Protein AF-A0A7J6SNG7-F1 (afdb_monomer_lite)

Sequence (167 aa):
MVFNVIRHVSQLLPRLYCVALLLLGPVPSGAVEPETAGAPAAADPVPFLIHISDIHVSQFNNITINKLSAFCRDFLPRVKDHGLVATVLGGDLVDSNVAAWSGQYPGPIAEEWAKLSHVLLTECAPHSPILTVRGNHDSFAVAGYDDEKNHFYRDMVEQVSSCSTSL

Organism: Perkinsus olseni (NCBI:txid32597)

pLDDT: mean 76.29, std 20.44, range [33.53, 98.19]

Structure (mmCIF, N/CA/C/O backbone):
data_AF-A0A7J6SNG7-F1
#
_entry.id   AF-A0A7J6SNG7-F1
#
loop_
_atom_site.group_PDB
_atom_site.id
_atom_site.type_symbol
_atom_site.label_atom_id
_atom_site.label_alt_id
_atom_site.lab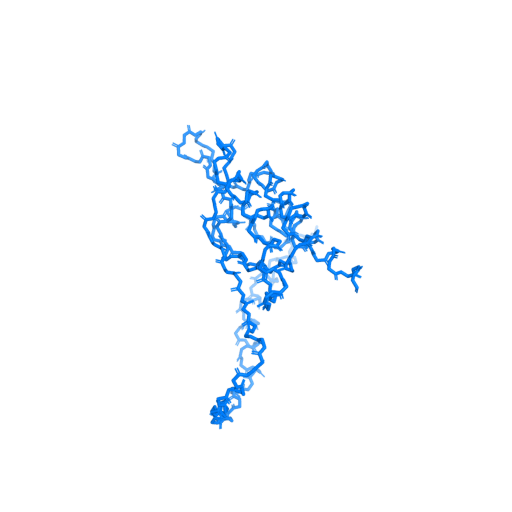el_comp_id
_atom_site.label_asym_id
_atom_site.label_entity_id
_atom_site.label_seq_id
_atom_site.pdbx_PDB_ins_code
_atom_site.Cartn_x
_atom_site.Cartn_y
_atom_site.Cartn_z
_atom_site.occupancy
_atom_site.B_iso_or_equiv
_atom_site.auth_seq_id
_atom_site.auth_comp_id
_atom_site.auth_asym_id
_atom_site.auth_atom_id
_atom_site.pdbx_PDB_model_num
ATOM 1 N N . MET A 1 1 ? 22.468 -35.936 -25.218 1.00 46.72 1 MET A N 1
ATOM 2 C CA . MET A 1 1 ? 21.239 -36.762 -25.246 1.00 46.72 1 MET A CA 1
ATOM 3 C C . MET A 1 1 ? 20.257 -36.305 -24.147 1.00 46.72 1 MET A C 1
ATOM 5 O O . MET A 1 1 ? 19.800 -37.116 -23.365 1.00 46.72 1 MET A O 1
ATOM 9 N N . VAL A 1 2 ? 19.954 -34.996 -24.057 1.00 44.12 2 VAL A N 1
ATOM 10 C CA . VAL A 1 2 ? 19.117 -34.392 -22.978 1.00 44.12 2 VAL A CA 1
ATOM 11 C C . VAL A 1 2 ? 18.048 -33.430 -23.545 1.00 44.12 2 VAL A C 1
ATOM 13 O O . VAL A 1 2 ? 17.255 -32.852 -22.819 1.00 44.12 2 VAL A O 1
ATOM 16 N N . PHE A 1 3 ? 17.952 -33.300 -24.874 1.00 35.03 3 PHE A N 1
ATOM 17 C CA . PHE A 1 3 ? 17.030 -32.364 -25.538 1.00 35.03 3 PHE A CA 1
ATOM 18 C C . PHE A 1 3 ? 15.677 -32.970 -25.958 1.00 35.03 3 PHE A C 1
ATOM 20 O O . PHE A 1 3 ? 14.852 -32.262 -26.526 1.00 35.03 3 PHE A O 1
ATOM 27 N N . ASN A 1 4 ? 15.414 -34.252 -25.670 1.00 39.28 4 ASN A N 1
ATOM 28 C CA . ASN A 1 4 ? 14.203 -34.942 -26.148 1.00 39.28 4 ASN A CA 1
ATOM 29 C C . ASN A 1 4 ? 13.146 -35.254 -25.073 1.00 39.28 4 ASN A C 1
ATOM 31 O O . ASN A 1 4 ? 12.074 -35.737 -25.417 1.00 39.28 4 ASN A O 1
ATOM 35 N N . VAL A 1 5 ? 13.395 -34.946 -23.794 1.00 43.78 5 VAL A N 1
ATOM 36 C CA . VAL A 1 5 ? 12.432 -35.232 -22.705 1.00 43.78 5 VAL A CA 1
ATOM 37 C C . VAL A 1 5 ? 11.529 -34.028 -22.392 1.00 43.78 5 VAL A C 1
ATOM 39 O O . VAL A 1 5 ? 10.382 -34.196 -21.991 1.00 43.78 5 VAL A O 1
ATOM 42 N N . ILE A 1 6 ? 11.976 -32.799 -22.668 1.00 40.69 6 ILE A N 1
ATOM 43 C CA . ILE A 1 6 ? 11.237 -31.577 -22.291 1.00 40.69 6 ILE A CA 1
ATOM 44 C C . ILE A 1 6 ? 10.071 -31.277 -23.255 1.00 40.69 6 ILE A C 1
ATOM 46 O O . ILE A 1 6 ? 9.076 -30.664 -22.872 1.00 40.69 6 ILE A O 1
ATOM 50 N N . ARG A 1 7 ? 10.112 -31.785 -24.495 1.00 37.19 7 ARG A N 1
ATOM 51 C CA . ARG A 1 7 ? 9.063 -31.513 -25.495 1.00 37.19 7 ARG A CA 1
ATOM 52 C C . ARG A 1 7 ? 7.767 -32.311 -25.281 1.00 37.19 7 ARG A C 1
ATOM 54 O O . ARG A 1 7 ? 6.749 -31.945 -25.854 1.00 37.19 7 ARG A O 1
ATOM 61 N N . HIS A 1 8 ? 7.782 -33.363 -24.456 1.00 36.69 8 HIS A N 1
ATOM 62 C CA . HIS A 1 8 ? 6.597 -34.193 -24.175 1.00 36.69 8 HIS A CA 1
ATOM 63 C C . HIS A 1 8 ? 5.789 -33.751 -22.943 1.00 36.69 8 HIS A C 1
ATOM 65 O O . HIS A 1 8 ? 4.607 -34.071 -22.851 1.00 36.69 8 HIS A O 1
ATOM 71 N N . VAL A 1 9 ? 6.364 -32.963 -22.029 1.00 42.00 9 VAL A N 1
ATOM 72 C CA . VAL A 1 9 ? 5.638 -32.479 -20.834 1.00 42.00 9 VAL A CA 1
ATOM 73 C C . VAL A 1 9 ? 4.766 -31.250 -21.159 1.00 42.00 9 VAL A C 1
ATOM 75 O O . VAL A 1 9 ? 3.709 -31.047 -20.565 1.00 42.00 9 VAL A O 1
ATOM 78 N N . SER A 1 10 ? 5.130 -30.483 -22.194 1.00 43.75 10 SER A N 1
ATOM 79 C CA . SER A 1 10 ? 4.450 -29.242 -22.603 1.00 43.75 10 SER A CA 1
ATOM 80 C C . SER A 1 10 ? 3.105 -29.426 -23.330 1.00 43.75 10 SER A C 1
ATOM 82 O O . SER A 1 10 ? 2.428 -28.433 -23.586 1.00 43.75 10 SER A O 1
ATOM 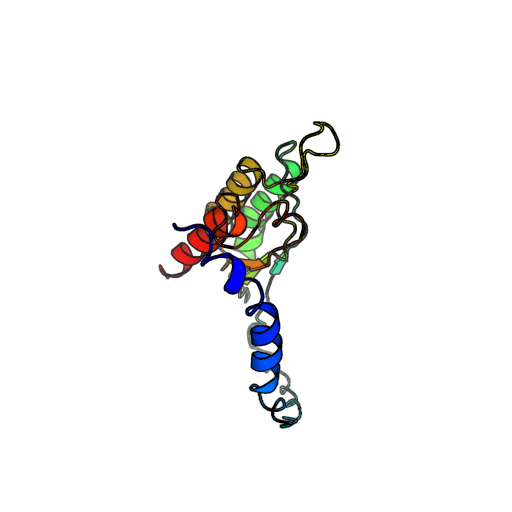84 N N . GLN A 1 11 ? 2.693 -30.652 -23.672 1.00 45.62 11 GLN A N 1
ATOM 85 C CA . GLN A 1 11 ? 1.393 -30.917 -24.321 1.00 45.62 11 GLN A CA 1
ATOM 86 C C . GLN A 1 11 ? 0.363 -31.588 -23.396 1.00 45.62 11 GLN A C 1
ATOM 88 O O . GLN A 1 11 ? -0.800 -31.727 -23.774 1.00 45.62 11 GLN A O 1
ATOM 93 N N . LEU A 1 12 ? 0.755 -31.969 -22.175 1.00 42.06 12 LEU A N 1
ATOM 94 C CA . LEU A 1 12 ? -0.127 -32.634 -21.205 1.00 42.06 12 LEU A CA 1
ATOM 95 C C . LEU A 1 12 ? -0.710 -31.680 -20.150 1.00 42.06 12 LEU A C 1
ATOM 97 O O . LEU A 1 12 ? -1.783 -31.947 -19.611 1.00 42.06 12 LEU A O 1
ATOM 101 N N . LEU A 1 13 ? -0.070 -30.535 -19.907 1.00 43.53 13 LEU A N 1
ATOM 102 C CA . LEU A 1 13 ? -0.515 -29.556 -18.908 1.00 43.53 13 LEU A CA 1
ATOM 103 C C . LEU A 1 13 ? -1.847 -28.835 -19.224 1.00 43.53 13 LEU A C 1
ATOM 105 O O . LEU A 1 13 ? -2.637 -28.682 -18.292 1.00 43.53 13 LEU A O 1
ATOM 109 N N . PRO A 1 14 ? -2.207 -28.475 -20.478 1.00 41.53 14 PRO A N 1
ATOM 110 C CA . PRO A 1 14 ? -3.507 -27.839 -20.725 1.00 41.53 14 PRO A CA 1
ATOM 111 C C . PRO A 1 14 ? -4.687 -28.826 -20.674 1.00 41.53 14 PRO A C 1
ATOM 113 O O . PRO A 1 14 ? -5.834 -28.403 -20.552 1.00 41.53 14 PRO A O 1
ATOM 116 N N . ARG A 1 15 ? -4.437 -30.145 -20.723 1.00 43.03 15 ARG A N 1
ATOM 117 C CA . ARG A 1 15 ? -5.489 -31.170 -20.582 1.00 43.03 15 ARG A CA 1
ATOM 118 C C . ARG A 1 15 ? -5.767 -31.548 -19.128 1.00 43.03 15 ARG A C 1
ATOM 120 O O . ARG A 1 15 ? -6.906 -31.868 -18.807 1.00 43.03 15 ARG A O 1
ATOM 127 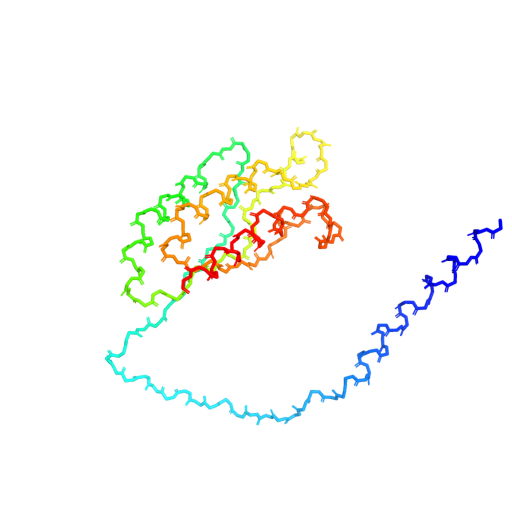N N . LEU A 1 16 ? -4.777 -31.445 -18.242 1.00 41.47 16 LEU A N 1
ATOM 128 C CA . LEU A 1 16 ? -4.969 -31.678 -16.806 1.00 41.47 16 LEU A CA 1
ATOM 129 C C . LEU A 1 16 ? -5.781 -30.563 -16.127 1.00 41.47 16 LEU A C 1
ATOM 131 O O . LEU A 1 16 ? -6.541 -30.850 -15.205 1.00 41.47 16 LEU A O 1
ATOM 135 N N . TYR A 1 17 ? -5.722 -29.327 -16.635 1.00 39.66 17 TYR A N 1
ATOM 136 C CA . TYR A 1 17 ? -6.521 -28.216 -16.100 1.00 39.66 17 TYR A CA 1
ATOM 137 C C . TYR A 1 17 ? -8.026 -28.348 -16.400 1.00 39.66 17 TYR A C 1
ATOM 139 O O . TYR A 1 17 ? -8.855 -27.975 -15.575 1.00 39.66 17 TYR A O 1
ATOM 147 N N . CYS A 1 18 ? -8.403 -28.957 -17.532 1.00 37.66 18 CYS A N 1
ATOM 148 C CA . CYS A 1 18 ? -9.814 -29.250 -17.824 1.00 37.66 18 CYS A CA 1
ATOM 149 C C . CYS A 1 18 ? -10.361 -30.439 -17.017 1.00 37.66 18 CYS A C 1
ATOM 151 O O . CYS A 1 18 ? -11.557 -30.488 -16.748 1.00 37.66 18 CYS A O 1
ATOM 153 N N . VAL A 1 19 ? -9.515 -31.389 -16.606 1.00 44.75 19 VAL A N 1
ATOM 154 C CA . VAL A 1 19 ? -9.966 -32.558 -15.829 1.00 44.75 19 VAL A CA 1
ATOM 155 C C . VAL A 1 19 ? -10.101 -32.228 -14.338 1.00 44.75 19 VAL A C 1
ATOM 157 O O . VAL A 1 19 ? -10.996 -32.754 -13.683 1.00 44.75 19 VAL A O 1
ATOM 160 N N . ALA A 1 20 ? -9.304 -31.299 -13.804 1.00 41.41 20 ALA A N 1
ATOM 161 C CA . ALA A 1 20 ? -9.445 -30.860 -12.413 1.00 41.41 20 ALA A CA 1
ATOM 162 C C . ALA A 1 20 ? -10.752 -30.080 -12.151 1.00 41.41 20 ALA A C 1
ATOM 164 O O . ALA A 1 20 ? -11.317 -30.201 -11.068 1.00 41.41 20 ALA A O 1
ATOM 165 N N . LEU A 1 21 ? -11.292 -29.365 -13.151 1.00 42.53 21 LEU A N 1
ATOM 166 C CA . LEU A 1 21 ? -12.610 -28.718 -13.047 1.00 42.53 21 LEU A CA 1
ATOM 167 C C . LEU A 1 21 ? -13.792 -29.703 -13.140 1.00 42.53 21 LEU A C 1
ATOM 169 O O . LEU A 1 21 ? -14.896 -29.358 -12.738 1.00 42.53 21 LEU A O 1
ATOM 173 N N . LEU A 1 22 ? -13.569 -30.915 -13.660 1.00 48.34 22 LEU A N 1
ATOM 174 C CA . LEU A 1 22 ? -14.586 -31.972 -13.767 1.00 48.34 22 LEU A CA 1
ATOM 175 C C . LEU A 1 22 ? -14.615 -32.912 -12.550 1.00 48.34 22 LEU A C 1
ATOM 177 O O . LEU A 1 22 ? -15.569 -33.670 -12.395 1.00 48.34 22 LEU A O 1
ATOM 181 N N . LEU A 1 23 ? -13.584 -32.879 -11.699 1.00 48.25 23 LEU A N 1
ATOM 182 C CA . LEU A 1 23 ? -13.517 -33.654 -10.451 1.00 48.25 23 LEU A CA 1
ATOM 183 C C . LEU A 1 23 ? -13.974 -32.860 -9.222 1.00 48.25 23 LEU A C 1
ATOM 185 O O . LEU A 1 23 ? -14.223 -33.449 -8.170 1.00 48.25 23 LEU A O 1
ATOM 189 N N . LEU A 1 24 ? -14.141 -31.544 -9.357 1.00 50.25 24 LEU A N 1
ATOM 190 C CA . LEU A 1 24 ? -14.990 -30.778 -8.459 1.00 50.25 24 LEU A CA 1
ATOM 191 C C . LEU A 1 24 ? -16.429 -31.096 -8.863 1.00 50.25 24 LEU A C 1
ATOM 193 O O . LEU A 1 24 ? -16.921 -30.619 -9.883 1.00 50.25 24 LEU A O 1
ATOM 197 N N . GLY A 1 25 ? -17.084 -31.969 -8.096 1.00 52.50 25 GLY A N 1
ATOM 198 C CA . GLY A 1 25 ? -18.522 -32.183 -8.230 1.00 52.50 25 GLY A CA 1
ATOM 199 C C . GLY A 1 25 ? -19.278 -30.844 -8.215 1.00 52.50 25 GLY A C 1
ATOM 200 O O . GLY A 1 25 ? -18.730 -29.838 -7.755 1.00 52.50 25 GLY A O 1
ATOM 201 N N . PRO A 1 26 ? -20.521 -30.805 -8.730 1.00 65.88 26 PRO A N 1
ATOM 202 C CA . PRO A 1 26 ? -21.324 -29.586 -8.733 1.00 65.88 26 PRO A CA 1
ATOM 203 C C . PRO A 1 26 ? -21.275 -28.921 -7.356 1.00 65.88 26 PRO A C 1
ATOM 205 O O . PRO A 1 26 ? -21.366 -29.615 -6.340 1.00 65.88 26 PRO A O 1
ATOM 208 N N . VAL A 1 27 ? -21.119 -27.589 -7.337 1.00 63.06 27 VAL A N 1
ATOM 209 C CA . VAL A 1 27 ? -21.272 -26.773 -6.124 1.00 63.06 27 VAL A CA 1
ATOM 210 C C . VAL A 1 27 ? -22.509 -27.300 -5.399 1.00 63.06 27 VAL A C 1
ATOM 212 O O . VAL A 1 27 ? -23.566 -27.362 -6.037 1.00 63.06 27 VAL A O 1
ATOM 215 N N . PRO A 1 28 ? -22.400 -27.763 -4.138 1.00 60.97 28 PRO A N 1
ATOM 216 C CA . PRO A 1 28 ? -23.550 -28.304 -3.438 1.00 60.97 28 PRO A CA 1
ATOM 217 C C . PRO A 1 28 ? -24.661 -27.261 -3.510 1.00 60.97 28 PRO A C 1
ATOM 219 O O . PRO A 1 28 ? -24.480 -26.133 -3.057 1.00 60.97 28 PRO A O 1
ATOM 222 N N . SER A 1 29 ? -25.801 -27.623 -4.106 1.00 55.88 29 SER A N 1
ATOM 223 C CA . SER A 1 29 ? -26.953 -26.727 -4.270 1.00 55.88 29 SER A CA 1
ATOM 224 C C . SER A 1 29 ? -27.695 -26.510 -2.948 1.00 55.88 29 SER A C 1
ATOM 226 O O . SER A 1 29 ? -28.919 -26.365 -2.923 1.00 55.88 29 SER A O 1
ATOM 228 N N . GLY A 1 30 ? -26.962 -26.519 -1.834 1.00 55.75 30 GLY A N 1
ATOM 229 C CA . GLY A 1 30 ? -27.436 -25.998 -0.573 1.00 55.75 30 GLY A CA 1
ATOM 230 C C . GLY A 1 30 ? -27.615 -24.503 -0.756 1.00 55.75 30 GLY A C 1
ATOM 231 O O . GLY A 1 30 ? -26.717 -23.727 -0.450 1.00 55.75 30 GLY A O 1
ATOM 232 N N . ALA A 1 31 ? -28.771 -24.113 -1.288 1.00 52.53 31 ALA A N 1
ATOM 233 C CA . ALA A 1 31 ? -29.345 -22.817 -1.014 1.00 52.53 31 ALA A CA 1
ATOM 234 C C . ALA A 1 31 ? -29.528 -22.764 0.506 1.00 52.53 31 ALA A C 1
ATOM 236 O O . ALA A 1 31 ? -30.551 -23.174 1.048 1.00 52.53 31 ALA A O 1
ATOM 237 N N . VAL A 1 32 ? -28.473 -22.360 1.208 1.00 62.91 32 VAL A N 1
ATOM 238 C CA . VAL A 1 32 ? -28.639 -21.761 2.518 1.00 62.91 32 VAL A CA 1
ATOM 239 C C . VAL A 1 32 ? -29.308 -20.440 2.186 1.00 62.91 32 VAL A C 1
ATOM 241 O O . VAL A 1 32 ? -28.668 -19.536 1.648 1.00 62.91 32 VAL A O 1
ATOM 244 N N . GLU A 1 33 ? -30.628 -20.393 2.371 1.00 60.88 33 GLU A N 1
ATOM 245 C CA . GLU A 1 33 ? -31.364 -19.133 2.406 1.00 60.88 33 GLU A CA 1
ATOM 246 C C . GLU A 1 33 ? -30.541 -18.181 3.281 1.00 60.88 33 GLU A C 1
ATOM 248 O O . GLU A 1 33 ? -30.168 -18.584 4.389 1.00 60.88 33 GLU A O 1
ATOM 253 N N . PRO A 1 34 ? -30.161 -16.989 2.788 1.00 67.75 34 PRO A N 1
ATOM 254 C CA . PRO A 1 34 ? -29.383 -16.070 3.594 1.00 67.75 34 PRO A CA 1
ATOM 255 C C . PRO A 1 34 ? -30.187 -15.814 4.862 1.00 67.75 34 PRO A C 1
ATOM 257 O O . PRO A 1 34 ? -31.286 -15.260 4.796 1.00 67.75 34 PRO A O 1
ATOM 260 N N . GLU A 1 35 ? -29.670 -16.257 6.010 1.00 67.00 35 GLU A N 1
ATOM 261 C CA . GLU A 1 35 ? -30.246 -15.859 7.283 1.00 67.00 35 GLU A CA 1
ATOM 262 C C . GLU A 1 35 ? -30.272 -14.336 7.268 1.00 67.00 35 GLU A C 1
ATOM 264 O O . GLU A 1 35 ? -29.240 -13.675 7.116 1.00 67.00 35 GLU A O 1
ATOM 269 N N . THR A 1 36 ? -31.472 -13.769 7.359 1.00 63.47 36 THR A N 1
ATOM 270 C CA . THR A 1 36 ? -31.625 -12.342 7.584 1.00 63.47 36 THR A CA 1
ATOM 271 C C . THR A 1 36 ? -30.942 -12.052 8.905 1.00 63.47 36 THR A C 1
ATOM 273 O O . THR A 1 36 ? -31.489 -12.373 9.961 1.00 63.47 36 THR A O 1
ATOM 276 N N . ALA A 1 37 ? -29.733 -11.496 8.836 1.00 66.75 37 ALA A N 1
ATOM 277 C CA . ALA A 1 37 ? -29.027 -11.017 10.005 1.00 66.75 37 ALA A CA 1
ATOM 278 C C . ALA A 1 37 ? -29.989 -10.090 10.757 1.00 66.75 37 ALA A C 1
ATOM 280 O O . ALA A 1 37 ? -30.432 -9.071 10.218 1.0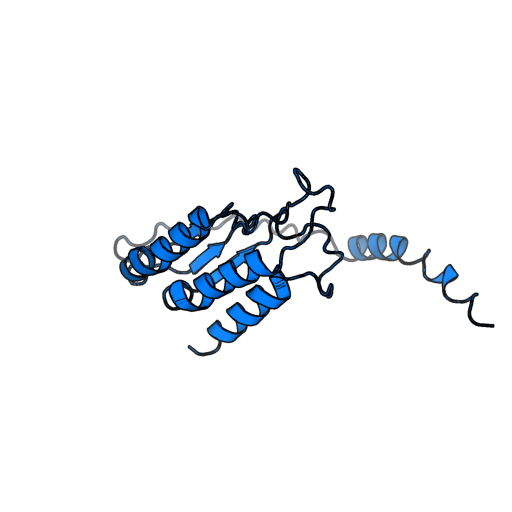0 66.75 37 ALA A O 1
ATOM 281 N N . GLY A 1 38 ? -30.396 -10.502 11.960 1.00 64.81 38 GLY A N 1
ATOM 282 C CA . GLY A 1 38 ? -31.250 -9.687 12.811 1.00 64.81 38 GLY A CA 1
ATOM 283 C C . GLY A 1 38 ? -30.604 -8.319 13.014 1.00 64.81 38 GLY A C 1
ATOM 284 O O . GLY A 1 38 ? -29.377 -8.213 13.063 1.00 64.81 38 GLY A O 1
ATOM 285 N N . ALA A 1 39 ? -31.418 -7.266 13.097 1.00 65.69 39 ALA A N 1
ATOM 286 C CA . ALA A 1 39 ? -30.896 -5.928 13.337 1.00 65.69 39 ALA A CA 1
ATOM 287 C C . ALA A 1 39 ? -30.038 -5.933 14.620 1.00 65.69 39 ALA A C 1
ATOM 289 O O . ALA A 1 39 ? -30.500 -6.452 15.643 1.00 65.69 39 ALA A O 1
ATOM 290 N N . PRO A 1 40 ? -28.807 -5.393 14.582 1.00 64.00 40 PRO A N 1
ATOM 291 C CA . PRO A 1 40 ? -27.953 -5.353 15.761 1.00 64.00 40 PRO A CA 1
ATOM 292 C C . PRO A 1 40 ? -28.613 -4.524 16.870 1.00 64.00 40 PRO A C 1
ATOM 294 O O . PRO A 1 40 ? -29.360 -3.577 16.602 1.00 64.00 40 PRO A O 1
ATOM 297 N N . ALA A 1 41 ? -28.346 -4.878 18.129 1.00 62.41 41 ALA A N 1
ATOM 298 C CA . ALA A 1 41 ? -28.796 -4.091 19.270 1.00 62.41 41 ALA A CA 1
ATOM 299 C C . ALA A 1 41 ? -28.178 -2.682 19.203 1.00 62.41 41 ALA A C 1
ATOM 301 O O . ALA A 1 41 ? -27.000 -2.524 18.897 1.00 62.41 41 ALA A O 1
ATOM 302 N N . ALA A 1 42 ? -28.967 -1.647 19.504 1.00 62.97 42 ALA A N 1
ATOM 303 C CA . ALA A 1 42 ? -28.629 -0.238 19.258 1.00 62.97 42 ALA A CA 1
ATOM 304 C C . ALA A 1 42 ? -27.398 0.318 20.016 1.00 62.97 42 ALA A C 1
ATOM 306 O O . ALA A 1 42 ? -27.095 1.501 19.879 1.00 62.97 42 ALA A O 1
ATOM 307 N N . ALA A 1 43 ? -26.723 -0.491 20.838 1.00 65.81 43 ALA A N 1
ATOM 308 C CA . ALA A 1 43 ? -25.657 -0.064 21.742 1.00 65.81 43 ALA A CA 1
ATOM 309 C C . ALA A 1 43 ? -24.271 -0.660 21.430 1.00 65.81 43 ALA A C 1
ATOM 311 O O . ALA A 1 43 ? -23.300 -0.249 22.065 1.00 65.81 43 ALA A O 1
ATOM 312 N N . ASP A 1 44 ? -24.156 -1.592 20.479 1.00 70.50 44 ASP A N 1
ATOM 313 C CA . ASP A 1 44 ? -22.862 -2.196 20.156 1.00 70.50 44 ASP A CA 1
ATOM 314 C C . ASP A 1 44 ? -22.028 -1.277 19.240 1.00 70.50 44 ASP A C 1
ATOM 316 O O . ASP A 1 44 ? -22.583 -0.637 18.337 1.00 70.50 44 ASP A O 1
ATOM 320 N N . PRO A 1 45 ? -20.695 -1.195 19.431 1.00 71.25 45 PRO A N 1
ATOM 321 C CA . PRO A 1 45 ? -19.811 -0.505 18.498 1.00 71.25 45 PRO A CA 1
ATOM 322 C C . PRO A 1 45 ? -19.986 -1.072 17.088 1.00 71.25 45 PRO A C 1
ATOM 324 O O . PRO A 1 45 ? -19.884 -2.281 16.889 1.00 71.25 45 PRO A O 1
ATOM 327 N N . VAL A 1 46 ? -20.235 -0.205 16.104 1.00 85.94 46 VAL A N 1
ATOM 328 C CA . VAL A 1 46 ? -20.366 -0.623 14.705 1.00 85.94 46 VAL A CA 1
ATOM 329 C C . VAL A 1 46 ? -18.963 -0.863 14.146 1.00 85.94 46 VAL A C 1
ATOM 331 O O . VAL A 1 46 ? -18.212 0.105 13.994 1.00 85.94 46 VAL A O 1
ATOM 334 N N . PRO A 1 47 ? -18.578 -2.114 13.836 1.00 90.00 47 PRO A N 1
ATOM 335 C CA . PRO A 1 47 ? -17.288 -2.372 13.226 1.00 90.00 47 PRO A CA 1
ATOM 336 C C . PRO A 1 47 ? -17.264 -1.775 11.820 1.00 90.00 47 PRO A C 1
ATOM 338 O O . PRO A 1 47 ? -18.215 -1.932 11.050 1.00 90.00 47 PRO A O 1
ATOM 341 N N . PHE A 1 48 ? -16.167 -1.120 11.461 1.00 93.56 48 PHE A N 1
ATOM 342 C CA . PHE A 1 48 ? -15.979 -0.594 10.116 1.00 93.56 48 PHE A CA 1
ATOM 343 C C . PHE A 1 48 ? -14.585 -0.894 9.577 1.00 93.56 48 PHE A C 1
ATOM 345 O O . PHE A 1 48 ? -13.617 -1.098 10.309 1.00 93.56 48 PHE A O 1
ATOM 352 N N . LEU A 1 49 ? -14.503 -0.916 8.253 1.00 95.62 49 LEU A N 1
ATOM 353 C CA . LEU A 1 49 ? -13.272 -1.044 7.491 1.00 95.62 49 LEU A CA 1
ATOM 354 C C . LEU A 1 49 ? -13.055 0.270 6.751 1.00 95.62 49 LEU A C 1
ATOM 356 O O . LEU A 1 49 ? -14.013 0.877 6.266 1.00 95.62 49 LEU A O 1
ATOM 360 N N . ILE A 1 50 ? -11.805 0.695 6.629 1.00 97.25 50 ILE A N 1
ATOM 361 C CA . ILE A 1 50 ? -11.447 1.785 5.721 1.00 97.25 50 ILE A CA 1
ATOM 362 C C . ILE A 1 50 ? -10.935 1.155 4.436 1.00 97.25 50 ILE A C 1
ATOM 364 O O . ILE A 1 50 ? -10.065 0.297 4.494 1.00 97.25 50 ILE A O 1
ATOM 368 N N . HIS A 1 51 ? -11.446 1.580 3.285 1.00 96.75 51 HIS A N 1
ATOM 369 C CA . HIS A 1 51 ? -10.962 1.131 1.983 1.00 96.75 51 HIS A CA 1
ATOM 370 C C . HIS A 1 51 ? -10.297 2.294 1.243 1.00 96.75 51 HIS A C 1
ATOM 372 O O . HIS A 1 51 ? -10.912 3.347 1.069 1.00 96.75 51 HIS A O 1
ATOM 378 N N . ILE A 1 52 ? -9.046 2.101 0.828 1.00 95.94 52 ILE A N 1
ATOM 379 C CA . ILE A 1 52 ? -8.239 3.067 0.076 1.00 95.94 52 ILE A CA 1
ATOM 380 C C . ILE A 1 52 ? -7.758 2.365 -1.189 1.00 95.94 52 ILE A C 1
ATOM 382 O O . ILE A 1 52 ? -7.260 1.251 -1.112 1.00 95.94 52 ILE A O 1
ATOM 386 N N . SER A 1 53 ? -7.885 3.003 -2.343 1.00 95.88 53 SER A N 1
ATOM 387 C CA . SER A 1 53 ? -7.474 2.447 -3.636 1.00 95.88 53 SER A CA 1
ATOM 388 C C . SER A 1 53 ? -6.869 3.552 -4.493 1.00 95.88 53 SER A C 1
ATOM 390 O O . SER A 1 53 ? -7.032 4.731 -4.156 1.00 95.88 53 SER A O 1
ATOM 392 N N . ASP A 1 54 ? -6.174 3.174 -5.566 1.00 95.25 54 ASP A N 1
ATOM 393 C CA . ASP A 1 54 ? -5.702 4.094 -6.609 1.00 95.25 54 ASP A CA 1
ATOM 394 C C . ASP A 1 54 ? -4.815 5.210 -6.028 1.00 95.25 54 ASP A C 1
ATOM 396 O O . ASP A 1 54 ? -4.937 6.395 -6.354 1.00 95.25 54 ASP A O 1
ATOM 400 N N . ILE A 1 55 ? -3.931 4.836 -5.093 1.00 95.44 55 ILE A N 1
ATOM 401 C CA . ILE A 1 55 ? -3.024 5.783 -4.432 1.00 95.44 55 ILE A CA 1
ATOM 402 C C . ILE A 1 55 ? -2.015 6.327 -5.439 1.00 95.44 55 ILE A C 1
ATOM 404 O O . ILE A 1 55 ? -1.654 7.500 -5.330 1.00 95.44 55 ILE A O 1
ATOM 408 N N . HIS A 1 56 ? -1.570 5.505 -6.397 1.00 94.50 56 HIS A N 1
ATOM 409 C CA . HIS A 1 56 ? -0.607 5.902 -7.424 1.00 94.50 56 HIS A CA 1
ATOM 410 C C . HIS A 1 56 ? 0.617 6.620 -6.828 1.00 94.50 56 HIS A C 1
ATOM 412 O O . HIS A 1 56 ? 0.872 7.813 -7.034 1.00 94.50 56 HIS A O 1
ATOM 418 N N . VAL A 1 57 ? 1.372 5.901 -5.993 1.00 94.25 57 VAL A N 1
ATOM 419 C CA . VAL A 1 57 ? 2.683 6.361 -5.528 1.00 94.25 57 VAL A CA 1
ATOM 420 C C . VAL A 1 57 ? 3.620 6.430 -6.726 1.00 94.25 57 VAL A C 1
ATOM 422 O O . VAL A 1 57 ? 3.845 5.439 -7.414 1.00 94.25 57 VAL A O 1
ATOM 425 N N . SER A 1 58 ? 4.178 7.618 -6.936 1.00 90.69 58 SER A N 1
ATOM 426 C CA . SER A 1 58 ? 5.004 7.940 -8.091 1.00 90.69 58 SER A CA 1
ATOM 427 C C . SER A 1 58 ? 6.452 8.188 -7.677 1.00 90.69 58 SER A C 1
ATOM 429 O O . SER A 1 58 ? 6.726 8.827 -6.656 1.00 90.69 58 SER A O 1
ATOM 431 N N . GLN A 1 59 ? 7.417 7.769 -8.493 1.00 88.94 59 GLN A N 1
ATOM 432 C CA . GLN A 1 59 ? 8.810 8.200 -8.317 1.00 88.94 59 GLN A CA 1
ATOM 433 C C . GLN A 1 59 ? 8.992 9.695 -8.631 1.00 88.94 59 GLN A C 1
ATOM 435 O O . GLN A 1 59 ? 9.887 10.342 -8.092 1.00 88.94 59 GLN A O 1
ATOM 440 N N . PHE A 1 60 ? 8.123 10.265 -9.474 1.00 88.06 60 PHE A N 1
ATOM 441 C CA . PHE A 1 60 ? 8.282 11.621 -10.005 1.00 88.06 60 PHE A CA 1
ATOM 442 C C . PHE A 1 60 ? 7.785 12.721 -9.068 1.00 88.06 60 PHE A C 1
ATOM 444 O O . PHE A 1 60 ? 8.166 13.881 -9.221 1.00 88.06 60 PHE A O 1
ATOM 451 N N . ASN A 1 61 ? 6.907 12.392 -8.120 1.00 88.88 61 ASN A N 1
ATOM 452 C CA . ASN A 1 61 ? 6.404 13.348 -7.144 1.00 88.88 61 ASN A CA 1
ATOM 453 C C . ASN A 1 61 ? 5.970 12.645 -5.853 1.00 88.88 61 ASN A C 1
ATOM 455 O O . ASN A 1 61 ? 5.590 11.481 -5.864 1.00 88.88 61 ASN A O 1
ATOM 459 N N . ASN A 1 62 ? 5.968 13.389 -4.746 1.00 95.12 62 ASN A N 1
ATOM 460 C CA . ASN A 1 62 ? 5.629 12.851 -3.428 1.00 95.12 62 ASN A CA 1
ATOM 461 C C . ASN A 1 62 ? 4.215 13.247 -2.957 1.00 95.12 62 ASN A C 1
ATOM 463 O O . ASN A 1 62 ? 3.919 13.166 -1.767 1.00 95.12 62 ASN A O 1
ATOM 467 N N . ILE A 1 63 ? 3.333 13.726 -3.841 1.00 95.50 63 ILE A N 1
ATOM 468 C CA . ILE A 1 63 ? 2.037 14.285 -3.418 1.00 95.50 63 ILE A CA 1
ATOM 469 C C . ILE A 1 63 ? 1.153 13.202 -2.795 1.00 95.50 63 ILE A C 1
ATOM 471 O O . ILE A 1 63 ? 0.597 13.411 -1.717 1.00 95.50 63 ILE A O 1
ATOM 475 N N . THR A 1 64 ? 1.011 12.059 -3.464 1.00 95.69 64 THR A N 1
ATOM 476 C CA . THR A 1 64 ? 0.130 10.965 -3.029 1.00 95.69 64 THR A CA 1
ATOM 477 C C . THR A 1 64 ? 0.662 10.292 -1.771 1.00 95.69 64 THR A C 1
ATOM 479 O O . THR A 1 64 ? -0.076 10.157 -0.794 1.00 95.69 64 THR A O 1
ATOM 482 N N . ILE A 1 65 ? 1.965 9.998 -1.725 1.00 97.31 65 ILE A N 1
ATOM 483 C CA . ILE A 1 65 ? 2.594 9.404 -0.539 1.00 97.31 65 ILE A CA 1
ATOM 484 C C . ILE A 1 65 ? 2.533 10.329 0.687 1.00 97.31 65 ILE A C 1
ATOM 486 O O . ILE A 1 65 ? 2.238 9.865 1.784 1.00 97.31 65 ILE A O 1
ATOM 490 N N . ASN A 1 66 ? 2.698 11.647 0.519 1.00 98.06 66 ASN A N 1
ATOM 491 C CA . ASN A 1 66 ? 2.564 12.596 1.629 1.00 98.06 66 ASN A CA 1
ATOM 492 C C . ASN A 1 66 ? 1.124 12.672 2.157 1.00 98.06 66 ASN A C 1
ATOM 494 O O . ASN A 1 66 ? 0.918 12.837 3.358 1.00 98.06 66 ASN A O 1
ATOM 498 N N . LYS A 1 67 ? 0.122 12.545 1.278 1.00 97.62 67 LYS A N 1
ATOM 499 C CA . LYS A 1 67 ? -1.290 12.484 1.686 1.00 97.62 67 LYS A CA 1
ATOM 500 C C . LYS A 1 67 ? -1.608 11.193 2.432 1.00 97.62 67 LYS A C 1
ATOM 502 O O . LYS A 1 67 ? -2.297 11.258 3.445 1.00 97.62 67 LYS A O 1
ATOM 507 N N . LEU A 1 68 ? -1.091 10.053 1.968 1.00 97.75 68 LEU A N 1
ATOM 508 C CA . LEU A 1 68 ? -1.216 8.780 2.682 1.00 97.75 68 LEU A CA 1
ATOM 509 C C . LEU A 1 68 ? -0.558 8.863 4.066 1.00 97.75 68 LEU A C 1
ATOM 511 O O . LEU A 1 68 ? -1.164 8.480 5.059 1.00 97.75 68 LEU A O 1
ATOM 515 N N . SER A 1 69 ? 0.641 9.440 4.136 1.00 98.12 69 SER A N 1
ATOM 516 C CA . SER A 1 69 ? 1.362 9.674 5.389 1.00 98.12 69 SER A CA 1
ATOM 517 C C . SER A 1 69 ? 0.553 10.534 6.369 1.00 98.12 69 SER A C 1
ATOM 519 O O . SER A 1 69 ? 0.340 10.155 7.519 1.00 98.12 69 SER A O 1
ATOM 521 N N . ALA A 1 70 ? 0.004 11.662 5.905 1.00 98.19 70 ALA A N 1
ATOM 522 C CA . ALA A 1 70 ? -0.872 12.502 6.722 1.00 98.19 70 ALA A CA 1
ATOM 523 C C . ALA A 1 70 ? -2.139 11.755 7.171 1.00 98.19 70 ALA A C 1
ATOM 525 O O . ALA A 1 70 ? -2.521 11.827 8.335 1.00 98.19 70 ALA A O 1
ATOM 526 N N . PHE A 1 71 ? -2.765 10.980 6.284 1.00 97.75 71 PHE A N 1
ATOM 527 C CA . PHE A 1 71 ? -3.898 10.130 6.643 1.00 97.75 71 PHE A CA 1
ATOM 528 C C . PHE A 1 71 ? -3.531 9.151 7.773 1.00 97.75 71 PHE A C 1
ATOM 530 O O . PHE A 1 71 ? -4.253 9.049 8.768 1.00 97.75 71 PHE A O 1
ATOM 537 N N . CYS A 1 72 ? -2.381 8.487 7.676 1.00 97.50 72 CYS A N 1
ATOM 538 C CA . CYS A 1 72 ? -1.962 7.519 8.680 1.00 97.50 72 CYS A CA 1
ATOM 539 C C . CYS A 1 72 ? -1.567 8.158 10.013 1.00 97.50 72 CYS A C 1
ATOM 541 O O . CYS A 1 72 ? -1.944 7.632 11.053 1.00 97.50 72 CYS A O 1
ATOM 543 N N . ARG A 1 73 ? -0.897 9.316 10.014 1.00 97.81 73 ARG A N 1
ATOM 544 C CA . ARG A 1 73 ? -0.491 9.996 11.257 1.00 97.81 73 ARG A CA 1
ATOM 545 C C . ARG A 1 73 ? -1.599 10.807 11.920 1.00 97.81 73 ARG A C 1
ATOM 547 O O . ARG A 1 73 ? -1.621 10.911 13.143 1.00 97.81 73 ARG A O 1
ATOM 554 N N . ASP A 1 74 ? -2.509 11.383 11.140 1.00 97.56 74 ASP A N 1
ATOM 555 C CA . ASP A 1 74 ? -3.460 12.368 11.660 1.00 97.56 74 ASP A CA 1
ATOM 556 C C . ASP A 1 74 ? -4.876 11.809 11.795 1.00 97.56 74 ASP A C 1
ATOM 558 O O . ASP A 1 74 ? -5.596 12.207 12.716 1.00 97.56 74 ASP A O 1
ATOM 562 N N . PHE A 1 75 ? -5.293 10.913 10.893 1.00 97.25 75 PHE A N 1
ATOM 563 C CA . PHE A 1 75 ? -6.656 10.381 10.861 1.00 97.25 75 PHE A CA 1
ATOM 564 C C . PHE A 1 75 ? -6.770 9.030 11.567 1.00 97.25 75 PHE A C 1
ATOM 566 O O . PHE A 1 75 ? -7.582 8.913 12.486 1.00 97.25 75 PHE A O 1
ATOM 573 N N . LEU A 1 76 ? -5.952 8.033 11.202 1.00 96.56 76 LEU A N 1
ATOM 574 C CA . LEU A 1 76 ? -6.061 6.681 11.775 1.00 96.56 76 LEU A CA 1
ATOM 575 C C . LEU A 1 76 ? -6.032 6.648 13.319 1.00 96.56 76 LEU A C 1
ATOM 577 O O . LEU A 1 76 ? -6.890 5.975 13.898 1.00 96.56 76 LEU A O 1
ATOM 581 N N . PRO A 1 77 ? -5.172 7.411 14.027 1.00 96.50 77 PRO A N 1
ATOM 582 C CA . PRO A 1 77 ? -5.155 7.409 15.490 1.00 96.50 77 PRO A CA 1
ATOM 583 C C . PRO A 1 77 ? -6.453 7.902 16.123 1.00 96.50 77 PRO A C 1
ATOM 585 O O . PRO A 1 77 ? -6.748 7.541 17.257 1.00 96.50 77 PRO A O 1
ATOM 588 N N . ARG A 1 78 ? -7.223 8.734 15.412 1.00 95.56 78 ARG A N 1
ATOM 589 C CA . ARG A 1 78 ? -8.488 9.293 15.905 1.00 95.56 78 ARG A CA 1
ATOM 590 C C . ARG A 1 78 ? -9.650 8.330 15.757 1.00 95.56 78 ARG A C 1
ATOM 592 O O . ARG A 1 78 ? -10.668 8.547 16.393 1.00 95.56 78 ARG A O 1
ATOM 599 N N . VAL A 1 79 ? -9.527 7.327 14.892 1.00 93.44 79 VAL A N 1
ATOM 600 C CA . VAL A 1 79 ? -10.628 6.418 14.549 1.00 93.44 79 VAL A CA 1
ATOM 601 C C . VAL A 1 79 ? -10.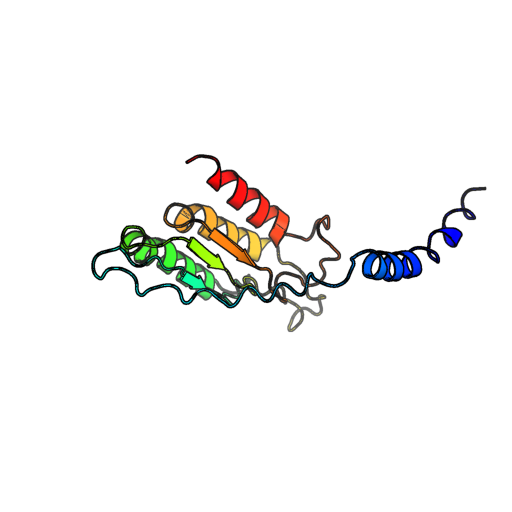369 4.976 14.978 1.00 93.44 79 VAL A C 1
ATOM 603 O O . VAL A 1 79 ? -11.316 4.196 15.039 1.00 93.44 79 VAL A O 1
ATOM 606 N N . LYS A 1 80 ? -9.123 4.620 15.323 1.00 93.00 80 LYS A N 1
ATOM 607 C CA . LYS A 1 80 ? -8.753 3.251 15.716 1.00 93.00 80 LYS A CA 1
ATOM 608 C C . LYS A 1 80 ? -9.601 2.701 16.875 1.00 93.00 80 LYS A C 1
ATOM 610 O O . LYS A 1 80 ? -10.042 1.561 16.815 1.00 93.00 80 LYS A O 1
ATOM 615 N N . ASP A 1 81 ? -9.922 3.538 17.865 1.00 91.25 81 ASP A N 1
ATOM 616 C CA . ASP A 1 81 ? -10.660 3.130 19.070 1.00 91.25 81 ASP A CA 1
ATOM 617 C C . ASP A 1 81 ? -12.194 3.209 18.886 1.00 91.25 81 ASP A C 1
ATOM 619 O O . ASP A 1 81 ? -12.953 2.988 19.827 1.00 91.25 81 ASP A O 1
ATOM 623 N N . HIS A 1 82 ? -12.670 3.512 17.669 1.00 90.50 82 HIS A N 1
ATOM 624 C CA . HIS A 1 82 ? -14.092 3.699 17.350 1.00 90.50 82 HIS A CA 1
ATOM 625 C C . HIS A 1 82 ? -14.721 2.524 16.584 1.00 90.50 82 HIS A C 1
ATOM 627 O O . HIS A 1 82 ? -15.793 2.681 16.006 1.00 90.50 82 HIS A O 1
ATOM 633 N N . GLY A 1 83 ? -14.076 1.353 16.578 1.00 89.56 83 GLY A N 1
ATOM 634 C CA . GLY A 1 83 ? -14.559 0.163 15.864 1.00 89.56 83 GLY A CA 1
ATOM 635 C C . GLY A 1 83 ? -13.861 -0.102 14.527 1.00 89.56 83 GLY A C 1
ATOM 636 O O . GLY A 1 83 ? -14.374 -0.870 13.716 1.00 89.56 83 GLY A O 1
ATOM 637 N N . LEU A 1 84 ? -12.697 0.508 14.280 1.00 93.69 84 LEU A N 1
ATOM 638 C CA . LEU A 1 84 ? -11.890 0.200 13.102 1.00 93.69 84 LEU A CA 1
ATOM 639 C C . LEU A 1 84 ? -11.365 -1.240 13.181 1.00 93.69 84 LEU A C 1
ATOM 641 O O . LEU A 1 84 ? -10.588 -1.577 14.069 1.00 93.69 84 LEU A O 1
ATOM 645 N N . VAL A 1 85 ? -11.748 -2.068 12.213 1.00 93.75 85 VAL A N 1
ATOM 646 C CA . VAL A 1 85 ? -11.289 -3.459 12.102 1.00 93.75 85 VAL A CA 1
ATOM 647 C C . VAL A 1 85 ? -9.975 -3.544 11.329 1.00 93.75 85 VAL A C 1
ATOM 649 O O . VAL A 1 85 ? -9.041 -4.213 11.762 1.00 93.75 85 VAL A O 1
ATOM 652 N N . ALA A 1 86 ? -9.896 -2.874 10.179 1.00 94.44 86 ALA A N 1
ATOM 653 C CA . ALA A 1 86 ? -8.726 -2.885 9.307 1.00 94.44 86 ALA A CA 1
ATOM 654 C C . ALA A 1 86 ? -8.788 -1.752 8.276 1.00 94.44 86 ALA A C 1
ATOM 656 O O . ALA A 1 86 ? -9.860 -1.215 7.968 1.00 94.44 86 ALA A O 1
ATOM 657 N N . THR A 1 87 ? -7.632 -1.447 7.698 1.00 95.25 87 THR A N 1
ATOM 658 C CA . THR A 1 87 ? -7.499 -0.630 6.494 1.00 95.25 87 THR A CA 1
ATOM 659 C C . THR A 1 87 ? -7.180 -1.549 5.322 1.00 95.25 87 THR A C 1
ATOM 661 O O . THR A 1 87 ? -6.186 -2.271 5.333 1.00 95.25 87 THR A O 1
ATOM 664 N N . VAL A 1 88 ? -8.042 -1.539 4.313 1.00 95.38 88 VAL A N 1
ATOM 665 C CA . VAL A 1 88 ? -7.931 -2.331 3.092 1.00 95.38 88 VAL A CA 1
ATOM 666 C C . VAL A 1 88 ? -7.369 -1.450 1.982 1.00 95.38 88 VAL A C 1
ATOM 668 O O . VAL A 1 88 ? -7.946 -0.410 1.664 1.00 95.38 88 VAL A O 1
ATOM 671 N N . LEU A 1 89 ? -6.264 -1.877 1.381 1.00 95.12 89 LEU A N 1
ATOM 672 C CA . LEU A 1 89 ? -5.664 -1.276 0.197 1.00 95.12 89 LEU A CA 1
ATOM 673 C C . LEU A 1 89 ? -6.131 -2.040 -1.047 1.00 95.12 89 LEU A C 1
ATOM 675 O O . LEU A 1 89 ? -5.806 -3.216 -1.200 1.00 95.12 89 L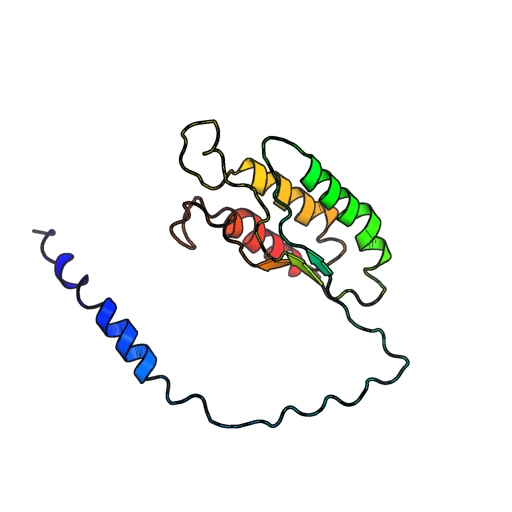EU A O 1
ATOM 679 N N . GLY A 1 90 ? -6.912 -1.382 -1.900 1.00 93.75 90 GLY A N 1
ATOM 680 C CA . GLY A 1 90 ? -7.644 -1.972 -3.026 1.00 93.75 90 GLY A CA 1
ATOM 681 C C . GLY A 1 90 ? -6.832 -2.242 -4.293 1.00 93.75 90 GLY A C 1
ATOM 682 O O . GLY A 1 90 ? -7.356 -2.869 -5.210 1.00 93.75 90 GLY A O 1
ATOM 683 N N . GLY A 1 91 ? -5.569 -1.820 -4.335 1.00 93.12 91 GLY A N 1
ATOM 684 C CA . GLY A 1 91 ? -4.702 -1.948 -5.504 1.00 93.12 91 GLY A CA 1
ATOM 685 C C . GLY A 1 91 ? -4.454 -0.616 -6.208 1.00 93.12 91 GLY A C 1
ATOM 686 O O . GLY A 1 91 ? -4.904 0.437 -5.750 1.00 93.12 91 GLY A O 1
ATOM 687 N N . ASP A 1 92 ? -3.674 -0.679 -7.287 1.00 93.69 92 ASP A N 1
ATOM 688 C CA . ASP A 1 92 ? -3.155 0.480 -8.026 1.00 93.69 92 ASP A CA 1
ATOM 689 C C . ASP A 1 92 ? -2.452 1.456 -7.069 1.00 93.69 92 ASP A C 1
ATOM 691 O O . ASP A 1 92 ? -2.699 2.663 -6.987 1.00 93.69 92 ASP A O 1
ATOM 695 N N . LEU A 1 93 ? -1.571 0.869 -6.259 1.00 94.25 93 LEU A N 1
ATOM 696 C CA . LEU A 1 93 ? -0.888 1.550 -5.169 1.00 94.25 93 LEU A CA 1
ATOM 697 C C . LEU A 1 93 ? 0.323 2.331 -5.669 1.00 94.25 93 LEU A C 1
ATOM 699 O O . LEU A 1 93 ? 0.695 3.330 -5.058 1.00 94.25 93 LEU A O 1
ATOM 703 N N . VAL A 1 94 ? 0.925 1.892 -6.772 1.00 92.62 94 VAL A N 1
ATOM 704 C CA . VAL A 1 94 ? 2.088 2.510 -7.420 1.00 92.62 94 VAL A CA 1
ATOM 705 C C . VAL A 1 94 ? 1.778 2.852 -8.878 1.00 92.62 94 VAL A C 1
ATOM 707 O O . VAL A 1 94 ? 0.868 2.280 -9.472 1.00 92.62 94 VAL A O 1
ATOM 710 N N . ASP A 1 95 ? 2.540 3.761 -9.486 1.00 89.88 95 ASP A N 1
ATOM 711 C CA . ASP A 1 95 ? 2.367 4.095 -10.904 1.00 89.88 95 ASP A CA 1
ATOM 712 C C . ASP A 1 95 ? 2.912 2.998 -11.825 1.00 89.88 95 ASP A C 1
ATOM 714 O O . ASP A 1 95 ? 2.250 2.632 -12.801 1.00 89.88 95 ASP A O 1
ATOM 718 N N . SER A 1 96 ? 4.125 2.496 -11.547 1.00 79.88 96 SER A N 1
ATOM 719 C CA . SER A 1 96 ? 4.827 1.464 -12.339 1.00 79.88 96 SER A CA 1
ATOM 720 C C . SER A 1 96 ? 4.853 1.720 -13.860 1.00 79.88 96 SER A C 1
ATOM 722 O O . SER A 1 96 ? 4.964 0.799 -14.676 1.00 79.88 96 SER A O 1
ATOM 724 N N . ASN A 1 97 ? 4.766 2.990 -14.272 1.00 72.56 97 ASN A N 1
ATOM 725 C CA . ASN A 1 97 ? 4.647 3.391 -15.670 1.00 72.56 97 ASN A CA 1
ATOM 726 C C . ASN A 1 97 ? 5.646 4.499 -16.027 1.00 72.56 97 ASN A C 1
ATOM 728 O O . ASN A 1 97 ? 5.353 5.689 -15.943 1.00 72.56 97 ASN A O 1
ATOM 732 N N . VAL A 1 98 ? 6.833 4.106 -16.494 1.00 61.66 98 VAL A N 1
ATOM 733 C CA . VAL A 1 98 ? 7.809 5.040 -17.092 1.00 61.66 98 VAL A CA 1
ATOM 734 C C . VAL A 1 98 ? 7.592 5.208 -18.608 1.00 61.66 98 VAL A C 1
ATOM 736 O O . VAL A 1 98 ? 8.258 6.019 -19.255 1.00 61.66 98 VAL A O 1
ATOM 739 N N . ALA A 1 99 ? 6.656 4.458 -19.202 1.00 57.81 99 ALA A N 1
ATOM 740 C CA . ALA A 1 99 ? 6.597 4.245 -20.647 1.00 57.81 99 ALA A CA 1
ATOM 741 C C . ALA A 1 99 ? 6.178 5.484 -21.451 1.00 57.81 99 ALA A C 1
ATOM 743 O O . ALA A 1 99 ? 6.522 5.586 -22.627 1.00 57.81 99 ALA A O 1
ATOM 744 N N . ALA A 1 100 ? 5.491 6.453 -20.838 1.00 51.22 100 ALA A N 1
ATOM 745 C CA . ALA A 1 100 ? 5.026 7.634 -21.564 1.00 51.22 100 ALA A CA 1
ATOM 746 C C . ALA A 1 100 ? 6.164 8.580 -22.000 1.00 51.22 100 ALA A C 1
ATOM 748 O O . ALA A 1 100 ? 6.006 9.268 -23.007 1.00 51.22 100 ALA A O 1
ATOM 749 N N . TRP A 1 101 ? 7.308 8.609 -21.296 1.00 47.38 101 TRP A N 1
ATOM 750 C CA . TRP A 1 101 ? 8.382 9.586 -21.559 1.00 47.38 101 TRP A CA 1
ATOM 751 C C . TRP A 1 101 ? 9.785 9.002 -21.770 1.00 47.38 101 TRP A C 1
ATOM 753 O O . TRP A 1 101 ? 10.611 9.675 -22.383 1.00 47.38 101 TRP A O 1
ATOM 763 N N . SER A 1 102 ? 10.083 7.778 -21.318 1.00 57.81 102 SER A N 1
ATOM 764 C CA . SER A 1 102 ? 11.452 7.226 -21.374 1.00 57.81 102 SER A CA 1
ATOM 765 C C . SER A 1 102 ? 11.682 6.156 -22.448 1.00 57.81 102 SER A C 1
ATOM 767 O O . SER A 1 102 ? 12.818 5.723 -22.640 1.00 57.81 102 SER A O 1
ATOM 769 N N . GLY A 1 103 ? 10.628 5.690 -23.131 1.00 53.31 103 GLY A N 1
ATOM 770 C CA . GLY A 1 103 ? 10.718 4.562 -24.068 1.00 53.31 103 GLY A CA 1
ATOM 771 C C . GLY A 1 103 ? 11.051 3.216 -23.405 1.00 53.31 103 GLY A C 1
ATOM 772 O O . GLY A 1 103 ? 11.334 2.245 -24.105 1.00 53.31 103 GLY A O 1
ATOM 773 N N . GLN A 1 104 ? 11.033 3.142 -22.069 1.00 56.88 104 GLN A N 1
ATOM 774 C CA . GLN A 1 104 ? 11.209 1.899 -21.322 1.00 56.88 104 GLN A CA 1
ATOM 775 C C . GLN A 1 104 ? 9.867 1.181 -21.144 1.00 56.88 104 GLN A C 1
ATOM 777 O O . GLN A 1 104 ? 8.825 1.815 -20.991 1.00 56.88 104 GLN A O 1
ATOM 782 N N . TYR A 1 105 ? 9.896 -0.154 -21.171 1.00 57.44 105 TYR A N 1
ATOM 783 C CA . TYR A 1 105 ? 8.710 -0.972 -20.915 1.00 57.44 105 TYR A CA 1
ATOM 784 C C . TYR A 1 105 ? 8.161 -0.697 -19.503 1.00 57.44 105 TYR A C 1
ATOM 786 O O . TYR A 1 105 ? 8.960 -0.596 -18.568 1.00 57.44 105 TYR A O 1
ATOM 794 N N . PRO A 1 106 ? 6.829 -0.591 -19.332 1.00 68.00 106 PRO A N 1
ATOM 795 C CA . PRO A 1 106 ? 6.224 -0.425 -18.016 1.00 68.00 106 PRO A CA 1
ATOM 796 C C . PRO A 1 106 ? 6.541 -1.650 -17.158 1.00 68.00 106 PRO A C 1
ATOM 798 O O . PRO A 1 106 ? 6.517 -2.788 -17.636 1.00 68.00 106 PRO A O 1
ATOM 801 N N . GLY A 1 107 ? 6.881 -1.405 -15.903 1.00 76.19 107 GLY A N 1
ATOM 802 C CA . GLY A 1 107 ? 7.324 -2.422 -14.970 1.00 76.19 107 GLY A CA 1
ATOM 803 C C . GLY A 1 107 ? 7.500 -1.836 -13.575 1.00 76.19 107 GLY A C 1
ATOM 804 O O . GLY A 1 107 ? 7.441 -0.615 -13.409 1.00 76.19 107 GLY A O 1
ATOM 805 N N . PRO A 1 108 ? 7.715 -2.691 -12.571 1.00 85.12 108 PRO A N 1
ATOM 806 C CA . PRO A 1 108 ? 7.695 -2.276 -11.182 1.00 85.12 108 PRO A CA 1
ATOM 807 C C . PRO A 1 108 ? 8.878 -1.358 -10.882 1.00 85.12 108 PRO A C 1
ATOM 809 O O . PRO A 1 108 ? 10.013 -1.644 -11.273 1.00 85.12 108 PRO A O 1
ATOM 812 N N . ILE A 1 109 ? 8.619 -0.265 -10.169 1.00 88.38 109 ILE A N 1
ATOM 813 C CA . ILE A 1 109 ? 9.647 0.699 -9.775 1.00 88.38 109 ILE A CA 1
ATOM 814 C C . ILE A 1 109 ? 9.921 0.507 -8.286 1.00 88.38 109 ILE A C 1
ATOM 816 O O . ILE A 1 109 ? 9.105 0.874 -7.445 1.00 88.38 109 ILE A O 1
ATOM 820 N N . ALA A 1 110 ? 11.081 -0.064 -7.954 1.00 87.69 110 ALA A N 1
ATOM 821 C CA . ALA A 1 110 ? 11.443 -0.401 -6.575 1.00 87.69 110 ALA A CA 1
ATOM 822 C C . ALA A 1 110 ? 11.346 0.796 -5.606 1.00 87.69 110 ALA A C 1
ATOM 824 O O . ALA A 1 110 ? 10.968 0.627 -4.451 1.00 87.69 110 ALA A O 1
ATOM 825 N N . GLU A 1 111 ? 11.640 2.014 -6.074 1.00 90.00 111 GLU A N 1
ATOM 826 C CA . GLU A 1 111 ? 11.530 3.227 -5.254 1.00 90.00 111 GLU A CA 1
ATOM 827 C C . GLU A 1 111 ? 10.080 3.530 -4.834 1.00 90.00 111 GLU A C 1
ATOM 829 O O . GLU A 1 111 ? 9.845 3.941 -3.698 1.00 90.00 111 GLU A O 1
ATOM 834 N N . GLU A 1 112 ? 9.100 3.312 -5.715 1.00 92.88 112 GLU A N 1
ATOM 835 C CA . GLU A 1 112 ? 7.679 3.539 -5.409 1.00 92.88 112 GLU A CA 1
ATOM 836 C C . GLU A 1 112 ? 7.205 2.575 -4.320 1.00 92.88 112 GLU A C 1
ATOM 838 O O . GLU A 1 112 ? 6.579 2.990 -3.342 1.00 92.88 112 GLU A O 1
ATOM 843 N N . TRP A 1 113 ? 7.598 1.307 -4.442 1.00 92.31 113 TRP A N 1
ATOM 844 C CA . TRP A 1 113 ? 7.313 0.276 -3.449 1.00 92.31 113 TRP A CA 1
ATOM 845 C C . TRP A 1 113 ? 7.990 0.548 -2.110 1.00 92.31 113 TRP A C 1
ATOM 847 O O . TRP A 1 113 ? 7.335 0.433 -1.078 1.00 92.31 113 TRP A O 1
ATOM 857 N N . ALA A 1 114 ? 9.255 0.975 -2.110 1.00 91.56 114 ALA A N 1
ATOM 858 C CA . ALA A 1 114 ? 9.975 1.324 -0.888 1.00 91.56 114 ALA A CA 1
ATOM 859 C C . ALA A 1 114 ? 9.341 2.521 -0.156 1.00 91.56 114 ALA A C 1
ATOM 861 O O . ALA A 1 114 ? 9.231 2.512 1.071 1.00 91.56 114 ALA A O 1
ATOM 862 N N . LYS A 1 115 ? 8.891 3.547 -0.893 1.00 94.06 115 LYS A N 1
ATOM 863 C CA . LYS A 1 115 ? 8.156 4.691 -0.322 1.00 94.06 115 LYS A CA 1
ATOM 864 C C . LYS A 1 115 ? 6.851 4.238 0.325 1.00 94.06 115 LYS A C 1
ATOM 866 O O . LYS A 1 115 ? 6.567 4.611 1.464 1.00 94.06 115 LYS A O 1
ATOM 871 N N . LEU A 1 116 ? 6.072 3.440 -0.403 1.00 95.06 116 LEU A N 1
ATOM 872 C CA . LEU A 1 116 ? 4.787 2.932 0.059 1.00 95.06 116 LEU A CA 1
ATOM 873 C C . LEU A 1 116 ? 4.946 2.045 1.300 1.00 95.06 116 LEU A C 1
ATOM 875 O O . LEU A 1 116 ? 4.311 2.317 2.318 1.00 95.06 116 LEU A O 1
ATOM 879 N N . SER A 1 117 ? 5.806 1.025 1.245 1.00 92.56 117 SER A N 1
ATOM 880 C CA . SER A 1 117 ? 5.998 0.083 2.353 1.00 92.56 117 SER A CA 1
ATOM 881 C C . SER A 1 117 ? 6.488 0.789 3.613 1.00 92.56 117 SER A C 1
ATOM 883 O O . SER A 1 117 ? 5.979 0.514 4.698 1.00 92.56 117 SER A O 1
ATOM 885 N N . HIS A 1 118 ? 7.387 1.770 3.483 1.00 93.19 118 HIS A N 1
ATOM 886 C CA . HIS A 1 118 ? 7.848 2.567 4.615 1.00 93.19 118 HIS A CA 1
ATOM 887 C C . HIS A 1 118 ? 6.696 3.279 5.335 1.00 93.19 118 HIS A C 1
ATOM 889 O O . HIS A 1 118 ? 6.558 3.132 6.550 1.00 93.19 118 HIS A O 1
ATOM 895 N N . VAL A 1 119 ? 5.848 4.016 4.608 1.00 96.00 119 VAL A N 1
ATOM 896 C CA . VAL A 1 119 ? 4.701 4.720 5.210 1.00 96.00 119 VAL A CA 1
ATOM 897 C C . VAL A 1 119 ? 3.708 3.729 5.813 1.00 96.00 119 VAL A C 1
ATOM 899 O O . VAL A 1 119 ? 3.267 3.913 6.946 1.00 96.00 119 VAL A O 1
ATOM 902 N N . LEU A 1 120 ? 3.392 2.643 5.105 1.00 94.12 120 LEU A N 1
ATOM 903 C CA . LEU A 1 120 ? 2.450 1.644 5.606 1.00 94.12 120 LEU A CA 1
ATOM 904 C C . LEU A 1 120 ? 2.936 0.986 6.899 1.00 94.12 120 LEU A C 1
ATOM 906 O O . LEU A 1 120 ? 2.167 0.894 7.852 1.00 94.12 120 LEU A O 1
ATOM 910 N N . LEU A 1 121 ? 4.200 0.567 6.954 1.00 91.56 121 LEU A N 1
ATOM 911 C CA . LEU A 1 121 ? 4.765 -0.134 8.109 1.00 91.56 121 LEU A CA 1
ATOM 912 C C . LEU A 1 121 ? 5.008 0.793 9.300 1.00 91.56 121 LEU A C 1
ATOM 914 O O . LEU A 1 121 ? 4.801 0.387 10.441 1.00 91.56 121 LEU A O 1
ATOM 918 N N . THR A 1 122 ? 5.460 2.024 9.056 1.00 94.00 122 THR A N 1
ATOM 919 C CA . THR A 1 122 ? 5.878 2.922 10.146 1.00 94.00 122 THR A CA 1
ATOM 920 C C . THR A 1 122 ? 4.773 3.851 10.627 1.00 94.00 122 THR A C 1
ATOM 922 O O . THR A 1 122 ? 4.787 4.240 11.793 1.00 94.00 122 THR A O 1
ATOM 925 N N . GLU A 1 123 ? 3.802 4.182 9.772 1.00 95.94 123 GLU A N 1
ATOM 926 C CA . GLU A 1 123 ? 2.774 5.177 10.089 1.00 95.94 123 GLU A CA 1
ATOM 927 C C . GLU A 1 123 ? 1.359 4.592 10.117 1.00 95.94 123 GLU A C 1
ATOM 929 O O . GLU A 1 123 ? 0.551 5.034 10.925 1.00 95.94 123 GLU A O 1
ATOM 934 N N . CYS A 1 124 ? 1.028 3.603 9.280 1.00 95.00 124 CYS A N 1
ATOM 935 C CA . CYS A 1 124 ? -0.340 3.065 9.209 1.00 95.00 124 CYS A CA 1
ATOM 936 C C . CYS A 1 124 ? -0.542 1.832 10.106 1.00 95.00 124 CYS A C 1
ATOM 938 O O . CYS A 1 124 ? -1.481 1.784 10.904 1.00 95.00 124 CYS A O 1
ATOM 940 N N . ALA A 1 125 ? 0.360 0.850 10.012 1.00 92.56 125 ALA A N 1
ATOM 941 C CA . ALA A 1 125 ? 0.295 -0.417 10.741 1.00 92.56 125 ALA A CA 1
ATOM 942 C C . ALA A 1 125 ? 0.214 -0.273 12.277 1.00 92.56 125 ALA A C 1
ATOM 944 O O . ALA A 1 125 ? -0.505 -1.059 12.894 1.00 92.56 125 ALA A O 1
ATOM 945 N N . PRO A 1 126 ? 0.835 0.740 12.924 1.00 93.81 126 PRO A N 1
ATOM 946 C CA . PRO A 1 126 ? 0.646 0.975 14.360 1.00 93.81 126 PRO A CA 1
ATOM 947 C C . PRO A 1 126 ? -0.787 1.356 14.769 1.00 93.81 126 PRO A C 1
ATOM 949 O O . PRO A 1 126 ? -1.095 1.424 15.962 1.00 93.81 126 PRO A O 1
ATOM 952 N N . HIS A 1 127 ? -1.657 1.680 13.810 1.00 94.81 127 HIS A N 1
ATOM 953 C CA . HIS A 1 127 ? -3.010 2.179 14.060 1.00 94.81 127 HIS A CA 1
ATOM 954 C C . HIS A 1 127 ? -4.107 1.296 13.470 1.00 94.81 127 HIS A C 1
ATOM 956 O O . HIS A 1 127 ? -5.252 1.394 13.906 1.00 94.81 127 HIS A O 1
ATOM 962 N N . SER A 1 128 ? -3.790 0.452 12.490 1.00 93.69 128 SER A N 1
ATOM 963 C CA . SER A 1 128 ? -4.767 -0.417 11.842 1.00 93.69 128 SER A CA 1
ATOM 964 C C . SER A 1 128 ? -4.084 -1.624 11.197 1.00 93.69 128 SER A C 1
ATOM 966 O O . SER A 1 128 ? -3.081 -1.436 10.505 1.00 93.69 128 SER A O 1
ATOM 968 N N . PRO A 1 129 ? -4.629 -2.848 11.346 1.00 92.88 129 PRO A N 1
ATOM 969 C CA . PRO A 1 129 ? -4.245 -3.968 10.498 1.00 92.88 129 PRO A CA 1
ATOM 970 C C . PRO A 1 129 ? -4.408 -3.599 9.021 1.00 92.88 129 PRO A C 1
ATOM 972 O O . PRO A 1 129 ? -5.433 -3.038 8.628 1.00 92.88 129 PRO A O 1
ATOM 975 N N . ILE A 1 130 ? -3.402 -3.916 8.207 1.00 92.19 130 ILE A N 1
ATOM 976 C CA . ILE A 1 130 ? -3.392 -3.588 6.782 1.00 92.19 130 ILE A CA 1
ATOM 977 C C . ILE A 1 130 ? -3.699 -4.849 5.978 1.00 92.19 130 ILE A C 1
ATOM 979 O O . ILE A 1 130 ? -2.963 -5.832 6.036 1.00 92.19 130 ILE A O 1
ATOM 983 N N . LEU A 1 131 ? -4.779 -4.806 5.206 1.00 91.06 131 LEU A N 1
ATOM 984 C CA . LEU A 1 131 ? -5.129 -5.829 4.224 1.00 91.06 131 LEU A CA 1
ATOM 985 C C . LEU A 1 131 ? -4.861 -5.266 2.836 1.00 91.06 131 LEU A C 1
ATOM 987 O O . LEU A 1 131 ? -5.160 -4.104 2.583 1.00 91.06 131 LEU A O 1
ATOM 991 N N . THR A 1 132 ? -4.299 -6.062 1.933 1.00 89.56 132 THR A N 1
ATOM 992 C CA . THR A 1 132 ? -3.926 -5.570 0.601 1.00 89.56 132 THR A CA 1
ATOM 993 C C . THR A 1 132 ? -4.465 -6.480 -0.487 1.00 89.56 132 THR A C 1
ATOM 995 O O . THR A 1 132 ? -4.457 -7.705 -0.363 1.00 89.56 132 THR A O 1
ATOM 998 N N . VAL A 1 133 ? -4.944 -5.857 -1.555 1.00 89.56 133 VAL A N 1
ATOM 999 C CA . VAL A 1 133 ? -5.355 -6.486 -2.803 1.00 89.56 133 VAL A CA 1
ATOM 1000 C C . VAL A 1 133 ? -4.500 -5.882 -3.907 1.00 89.56 133 VAL A C 1
ATOM 1002 O O . VAL A 1 133 ? -4.113 -4.717 -3.848 1.00 89.56 133 VAL A O 1
ATOM 1005 N N . ARG A 1 134 ? -4.143 -6.705 -4.888 1.00 88.38 134 ARG A N 1
ATOM 1006 C CA . ARG A 1 134 ? -3.274 -6.296 -5.987 1.00 88.38 134 ARG A CA 1
ATOM 1007 C C . ARG A 1 134 ? -4.100 -5.689 -7.121 1.00 88.38 134 ARG A C 1
ATOM 1009 O O . ARG A 1 134 ? -5.034 -6.335 -7.594 1.00 88.38 134 ARG A O 1
ATOM 1016 N N . GLY A 1 135 ? -3.711 -4.503 -7.578 1.00 90.44 135 GLY A N 1
ATOM 1017 C CA . GLY A 1 135 ? -4.238 -3.860 -8.781 1.00 90.44 135 GLY A CA 1
ATOM 1018 C C . GLY A 1 135 ? -3.447 -4.195 -10.048 1.00 90.44 135 GLY A C 1
ATOM 1019 O O . GLY A 1 135 ? -2.459 -4.944 -10.037 1.00 90.44 135 GLY A O 1
ATOM 1020 N N . ASN A 1 136 ? -3.885 -3.643 -11.177 1.00 88.56 136 ASN A N 1
ATOM 1021 C CA . ASN A 1 136 ? -3.223 -3.853 -12.463 1.00 88.56 136 ASN A CA 1
ATOM 1022 C C . ASN A 1 136 ? -1.896 -3.094 -12.568 1.00 88.56 136 ASN A C 1
ATOM 1024 O O . ASN A 1 136 ? -0.940 -3.660 -13.104 1.00 88.56 136 ASN A O 1
ATOM 1028 N N . HIS A 1 137 ? -1.798 -1.874 -12.032 1.00 88.69 137 HIS A N 1
ATOM 1029 C CA . HIS A 1 137 ? -0.535 -1.128 -11.995 1.00 88.69 137 HIS A CA 1
ATOM 1030 C C . HIS A 1 137 ? 0.507 -1.811 -11.102 1.00 88.69 137 HIS A C 1
ATOM 1032 O O . HIS A 1 137 ? 1.695 -1.808 -11.417 1.00 88.69 137 HIS A O 1
ATOM 1038 N N . ASP A 1 138 ? 0.059 -2.510 -10.058 1.00 89.50 138 ASP A N 1
ATOM 1039 C CA . ASP A 1 138 ? 0.928 -3.243 -9.131 1.00 89.50 138 ASP A CA 1
ATOM 1040 C C . ASP A 1 138 ? 1.571 -4.502 -9.752 1.00 89.50 138 ASP A C 1
ATOM 1042 O O . ASP A 1 138 ? 2.419 -5.151 -9.134 1.00 89.50 138 ASP A O 1
ATOM 1046 N N . SER A 1 139 ? 1.132 -4.883 -10.958 1.00 84.81 139 SER A N 1
ATOM 1047 C CA . SER A 1 139 ? 1.451 -6.159 -11.611 1.00 84.81 139 SER A CA 1
ATOM 1048 C C . SER A 1 139 ? 2.206 -6.010 -12.933 1.00 84.81 139 SER A C 1
ATOM 1050 O O . SER A 1 139 ? 2.454 -7.016 -13.606 1.00 84.81 139 SER A O 1
ATOM 1052 N N . PHE A 1 140 ? 2.545 -4.789 -13.361 1.00 84.50 140 PHE A N 1
ATOM 1053 C CA . PHE A 1 140 ? 3.173 -4.596 -14.668 1.00 84.50 140 PHE A CA 1
ATOM 1054 C C . PHE A 1 140 ? 4.475 -5.382 -14.791 1.00 84.50 140 PHE A C 1
ATOM 1056 O O . PHE A 1 140 ? 5.334 -5.306 -13.926 1.00 84.50 140 PHE A O 1
ATOM 1063 N N . ALA A 1 141 ? 4.623 -6.130 -15.888 1.00 80.38 141 ALA A N 1
ATOM 1064 C CA . ALA A 1 141 ? 5.812 -6.928 -16.198 1.00 80.38 141 ALA A CA 1
ATOM 1065 C C . ALA A 1 141 ? 6.280 -7.891 -15.080 1.00 80.38 141 ALA A C 1
ATOM 1067 O O . ALA A 1 141 ? 7.461 -8.241 -15.038 1.00 80.38 141 ALA A O 1
ATOM 1068 N N . VAL A 1 142 ? 5.360 -8.343 -14.218 1.00 84.44 142 VAL A N 1
ATOM 1069 C CA . VAL A 1 142 ? 5.587 -9.395 -13.216 1.00 84.44 142 VAL A CA 1
ATOM 1070 C C . VAL A 1 142 ? 5.054 -10.720 -13.765 1.00 84.44 142 VAL A C 1
ATOM 1072 O O . VAL A 1 142 ? 3.857 -10.859 -14.014 1.00 84.44 142 VAL A O 1
ATOM 1075 N N . ALA A 1 143 ? 5.933 -11.702 -13.972 1.00 84.19 143 ALA A N 1
ATOM 1076 C CA . ALA A 1 143 ? 5.583 -12.986 -14.586 1.00 84.19 143 ALA A CA 1
ATOM 1077 C C . ALA A 1 143 ? 4.852 -13.947 -13.633 1.00 84.19 143 ALA A C 1
ATOM 1079 O O . ALA A 1 143 ? 4.167 -14.865 -14.086 1.00 84.19 143 ALA A O 1
ATOM 1080 N N . GLY A 1 144 ? 4.997 -13.759 -12.320 1.00 83.69 144 GLY A N 1
ATOM 1081 C CA . GLY A 1 144 ? 4.383 -14.623 -11.320 1.00 83.69 144 GLY A CA 1
ATOM 1082 C C . GLY A 1 144 ? 4.757 -14.251 -9.890 1.00 83.69 144 GLY A C 1
ATOM 1083 O O . GLY A 1 144 ? 5.389 -13.228 -9.636 1.00 83.69 144 GLY A O 1
ATOM 1084 N N . TYR A 1 145 ? 4.347 -15.100 -8.951 1.00 83.31 145 TYR A N 1
ATOM 1085 C CA . TYR A 1 145 ? 4.553 -14.894 -7.519 1.00 83.31 145 TYR A CA 1
ATOM 1086 C C . TYR A 1 145 ? 6.039 -14.830 -7.134 1.00 83.31 145 TYR A C 1
ATOM 1088 O O . TYR A 1 145 ? 6.448 -13.879 -6.474 1.00 83.31 145 TYR A O 1
ATOM 1096 N N . ASP A 1 146 ? 6.839 -15.777 -7.628 1.00 86.31 146 ASP A N 1
ATOM 1097 C CA . ASP A 1 146 ? 8.274 -15.894 -7.329 1.00 86.31 146 ASP A CA 1
ATOM 1098 C C . ASP A 1 146 ? 9.166 -14.976 -8.190 1.00 86.31 146 ASP A C 1
ATOM 1100 O O . ASP A 1 146 ? 10.390 -15.089 -8.153 1.00 86.31 146 ASP A O 1
ATOM 1104 N N . ASP A 1 147 ? 8.581 -14.089 -9.002 1.00 87.00 147 ASP A N 1
ATOM 1105 C CA . ASP A 1 147 ? 9.353 -13.152 -9.821 1.00 87.00 147 ASP A CA 1
ATOM 1106 C C . ASP A 1 147 ? 10.114 -12.168 -8.916 1.00 87.00 147 ASP A C 1
ATOM 1108 O O . ASP A 1 147 ? 9.550 -11.569 -8.000 1.00 87.00 147 ASP A O 1
ATOM 1112 N N . GLU A 1 148 ? 11.403 -11.965 -9.183 1.00 86.38 148 GLU A N 1
ATOM 1113 C CA . GLU A 1 148 ? 12.248 -11.033 -8.429 1.00 86.38 148 GLU A CA 1
ATOM 1114 C C . GLU A 1 148 ? 11.722 -9.592 -8.478 1.00 86.38 148 GLU A C 1
ATOM 1116 O O . GLU A 1 148 ? 11.944 -8.822 -7.546 1.00 86.38 148 GLU A O 1
ATOM 1121 N N . LYS A 1 149 ? 10.979 -9.240 -9.533 1.00 85.81 149 LYS A N 1
ATOM 1122 C CA . LYS A 1 149 ? 10.345 -7.926 -9.710 1.00 85.81 149 LYS A CA 1
ATOM 1123 C C . LYS A 1 149 ? 9.011 -7.800 -8.979 1.00 85.81 149 LYS A C 1
ATOM 1125 O O . LYS A 1 149 ? 8.378 -6.748 -9.038 1.00 85.81 149 LYS A O 1
ATOM 1130 N N . ASN A 1 150 ? 8.549 -8.852 -8.306 1.00 88.38 150 ASN A N 1
ATOM 1131 C CA . ASN A 1 150 ? 7.280 -8.863 -7.592 1.00 88.38 150 ASN A CA 1
ATOM 1132 C C . ASN A 1 150 ? 7.357 -8.121 -6.241 1.00 88.38 150 ASN A C 1
ATOM 1134 O O . ASN A 1 150 ? 7.189 -8.708 -5.168 1.00 88.38 150 ASN A O 1
ATOM 1138 N N . HIS A 1 151 ? 7.593 -6.812 -6.297 1.00 86.94 151 HIS A N 1
ATOM 1139 C CA . HIS A 1 151 ? 7.737 -5.952 -5.121 1.00 86.94 151 HIS A CA 1
ATOM 1140 C C . HIS A 1 151 ? 6.483 -5.909 -4.241 1.00 86.94 151 HIS A C 1
ATOM 1142 O O . HIS A 1 151 ? 6.608 -5.860 -3.023 1.00 86.94 151 HIS A O 1
ATOM 1148 N N . PHE A 1 152 ? 5.275 -6.041 -4.808 1.00 87.12 152 PHE A N 1
ATOM 1149 C CA . PHE A 1 152 ? 4.053 -6.171 -4.004 1.00 87.12 152 PHE A CA 1
ATOM 1150 C C . PHE A 1 152 ? 4.178 -7.298 -2.972 1.00 87.12 152 PHE A C 1
ATOM 1152 O O . PHE A 1 152 ? 3.818 -7.134 -1.810 1.00 87.12 152 PHE A O 1
ATOM 1159 N N . TYR A 1 153 ? 4.675 -8.466 -3.385 1.00 83.88 153 TYR A N 1
ATOM 1160 C CA . TYR A 1 153 ? 4.759 -9.600 -2.472 1.00 83.88 153 TYR A CA 1
ATOM 1161 C C . TYR A 1 153 ? 5.955 -9.468 -1.516 1.00 83.88 153 TYR A C 1
ATOM 1163 O O . TYR A 1 153 ? 5.785 -9.565 -0.302 1.00 83.88 153 TYR A O 1
ATOM 1171 N N . ARG A 1 154 ? 7.137 -9.168 -2.065 1.00 82.69 154 ARG A N 1
ATOM 1172 C CA . ARG A 1 154 ? 8.407 -9.118 -1.322 1.00 82.69 154 ARG A CA 1
ATOM 1173 C C . ARG A 1 154 ? 8.500 -7.946 -0.339 1.00 82.69 154 ARG A C 1
ATOM 1175 O O . ARG A 1 154 ? 9.028 -8.093 0.760 1.00 82.69 154 ARG A O 1
ATOM 1182 N N . ASP A 1 155 ? 7.984 -6.784 -0.730 1.00 77.75 155 ASP A N 1
ATOM 1183 C CA . ASP A 1 155 ? 8.170 -5.544 0.027 1.00 77.75 155 ASP A CA 1
ATOM 1184 C C . ASP A 1 155 ? 6.941 -5.173 0.864 1.00 77.75 155 ASP A C 1
ATOM 1186 O O . ASP A 1 155 ? 7.089 -4.507 1.887 1.00 77.75 155 ASP A O 1
ATOM 1190 N N . MET A 1 156 ? 5.736 -5.624 0.483 1.00 78.00 156 MET A N 1
ATOM 1191 C CA . MET A 1 156 ? 4.533 -5.444 1.306 1.00 78.00 156 MET A CA 1
ATOM 1192 C C . MET A 1 156 ? 4.061 -6.723 1.986 1.00 78.00 156 MET A C 1
ATOM 1194 O O . MET A 1 156 ? 4.035 -6.760 3.210 1.00 78.00 156 MET A O 1
ATOM 1198 N N . VAL A 1 157 ? 3.637 -7.750 1.243 1.00 76.12 157 VAL A N 1
ATOM 1199 C CA . VAL A 1 157 ? 2.899 -8.879 1.846 1.00 76.12 157 VAL A CA 1
ATOM 1200 C C . VAL A 1 157 ? 3.730 -9.601 2.904 1.00 76.12 157 VAL A C 1
ATOM 1202 O O . VAL A 1 157 ? 3.231 -9.828 4.005 1.00 76.12 157 VAL A O 1
ATOM 1205 N N . GLU A 1 158 ? 4.995 -9.909 2.625 1.00 70.44 158 GLU A N 1
ATOM 1206 C CA . GLU A 1 158 ? 5.872 -10.567 3.603 1.00 70.44 158 GLU A CA 1
ATOM 1207 C C . GLU A 1 158 ? 6.143 -9.684 4.834 1.00 70.44 158 GLU A C 1
ATOM 1209 O O . GLU A 1 158 ? 6.108 -10.154 5.975 1.00 70.44 158 GLU A O 1
ATOM 1214 N N . GLN A 1 159 ? 6.357 -8.383 4.629 1.00 63.38 159 GLN A N 1
ATOM 1215 C CA . GLN A 1 159 ? 6.745 -7.462 5.702 1.00 63.38 159 GLN A CA 1
ATOM 1216 C C . GLN A 1 159 ? 5.558 -7.055 6.582 1.00 63.38 159 GLN A C 1
ATOM 1218 O O . GLN A 1 159 ? 5.657 -7.072 7.805 1.00 63.38 159 GLN A O 1
ATOM 1223 N N . VAL A 1 160 ? 4.404 -6.768 5.983 1.00 61.62 160 VAL A N 1
ATOM 1224 C CA . VAL A 1 160 ? 3.174 -6.416 6.706 1.00 61.62 160 VAL A CA 1
ATOM 1225 C C . VAL A 1 160 ? 2.651 -7.620 7.496 1.00 61.62 160 VAL A C 1
ATOM 1227 O O . VAL A 1 160 ? 2.264 -7.466 8.654 1.00 61.62 160 VAL A O 1
ATOM 1230 N N . SER A 1 161 ? 2.717 -8.831 6.930 1.00 57.75 161 SER A N 1
ATOM 1231 C CA . SER A 1 161 ? 2.248 -10.047 7.615 1.00 57.75 161 SER A CA 1
ATOM 1232 C C . SER A 1 161 ? 3.119 -10.432 8.816 1.00 57.75 161 SER A C 1
ATOM 1234 O O . SER A 1 161 ? 2.600 -10.946 9.804 1.00 57.75 161 SER A O 1
ATOM 1236 N N . SER A 1 162 ? 4.429 -10.161 8.768 1.00 51.66 162 SER A N 1
ATOM 1237 C CA . SER A 1 162 ? 5.341 -10.438 9.892 1.00 51.66 162 SER A CA 1
ATOM 1238 C C . SER A 1 162 ? 5.178 -9.467 11.071 1.00 51.66 162 SER A C 1
ATOM 1240 O O . SER A 1 162 ? 5.474 -9.822 12.214 1.00 51.66 162 SER A O 1
ATOM 1242 N N . CYS A 1 163 ? 4.636 -8.269 10.830 1.00 46.34 163 CYS A N 1
ATOM 1243 C CA . CYS A 1 163 ? 4.329 -7.302 11.884 1.00 46.34 163 CYS A CA 1
ATOM 1244 C C . CYS A 1 163 ? 3.051 -7.658 12.669 1.00 46.34 163 CYS A C 1
ATOM 1246 O O . CYS A 1 163 ? 2.965 -7.361 13.859 1.00 46.34 163 CYS A O 1
ATOM 1248 N N . SER A 1 164 ? 2.077 -8.333 12.046 1.00 43.78 164 SER A N 1
ATOM 1249 C CA . SER A 1 164 ? 0.800 -8.694 12.688 1.00 43.78 164 SER A CA 1
ATOM 1250 C C . SER A 1 164 ? 0.879 -9.868 13.673 1.00 43.78 164 SER A C 1
ATOM 1252 O O . SER A 1 164 ? -0.047 -10.052 14.455 1.00 43.78 164 SER A O 1
ATOM 1254 N N . THR A 1 165 ? 1.967 -10.643 13.691 1.00 39.03 165 THR A N 1
ATOM 1255 C CA . THR A 1 165 ? 2.157 -11.773 14.628 1.00 39.03 165 THR A CA 1
ATOM 1256 C C . THR A 1 165 ? 2.772 -11.387 15.977 1.00 39.03 165 THR A C 1
ATOM 1258 O O . THR A 1 165 ? 3.073 -12.268 16.777 1.00 39.03 165 THR A O 1
ATOM 1261 N N . SER A 1 166 ? 2.981 -10.092 16.237 1.00 33.53 166 SER A N 1
ATOM 1262 C CA . SER A 1 166 ? 3.601 -9.596 17.480 1.00 33.53 166 SER A CA 1
ATOM 1263 C C . SER A 1 166 ? 2.614 -8.938 18.459 1.00 33.53 166 SER A C 1
ATOM 1265 O O . SER A 1 166 ? 3.057 -8.264 19.389 1.00 33.53 166 SER A O 1
ATOM 1267 N N . LEU A 1 167 ? 1.303 -9.106 18.245 1.00 35.12 167 LEU A N 1
ATOM 1268 C CA . LEU A 1 167 ? 0.237 -8.642 19.144 1.00 35.12 167 LEU A CA 1
ATOM 1269 C C . LEU A 1 167 ? -0.300 -9.784 20.011 1.00 35.12 167 LEU A C 1
ATOM 1271 O O . LEU A 1 167 ? -0.609 -10.854 19.440 1.00 35.12 167 LEU A O 1
#

Secondary structure (DSSP, 8-state):
--SSSHHHHTTTHHHHHHHHHHHS-------------PPPPTTS---EEEEE----B-SS--HHHHHHHHIIIIIHHHHGGGTEEEEEE-S--B----HHHH-PPP---HHHHHHHHHHIIIIITTTS-EEE---SGGGTT--STT-TT-HIIIIIIHHHHHHGGG-

Radius of gyration: 21.92 Å; chains: 1; bounding box: 53×51×48 Å

InterPro domains:
  IPR004843 Calcineurin-like, phosphoesterase domain [PF00149] (50-155)
  IPR029052 Metallo-dependent phosphatase-like [G3DSA:3.60.21.10] (49-165)
  IPR029052 Metallo-dependent phosphatase-like [SSF56300] (49-151)

Foldseek 3Di:
DPPPPVVVVVVCVVVVVVVVVVVPDPDPPPPPPPPPPPDDDPPDQDADEAEDEQLAQEPVDCPSLVVLLCCLAPPLQVCLVRRYAAYEYEENQHQQDPCVPPVDARAADLVSLQSSLCSCVPRHLVRGQYHYDYDPSLCGPPPDDPGPRNSCCVRHVVVSVVVVVPD